Protein AF-A0A4Q9L8S0-F1 (afdb_monomer_lite)

Radius of gyration: 13.36 Å; chains: 1; bounding box: 30×34×30 Å

InterPro domains:
  IPR036397 Ribonuclease H superfamily [G3DSA:3.30.420.10] (1-75)

Secondary structure (DSSP, 8-state):
-IIIIIHHHHHHH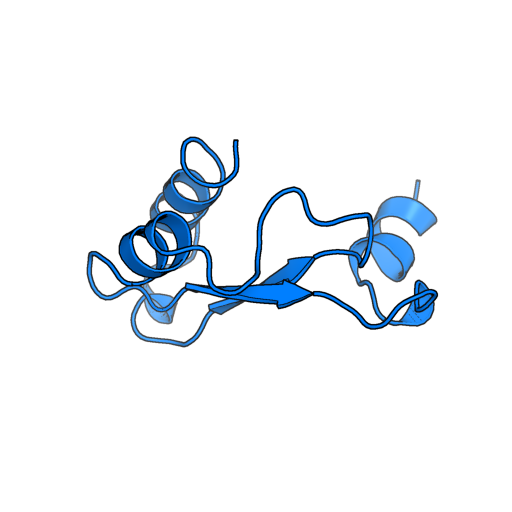S-GGGTTSEEEEEE-SSS-SS-TT-HHHHHHHHSTT-EEEEEEPPTT-GGG-HIIIIIGGG-

pLDDT: mean 83.54, std 9.87, range [55.25, 94.81]

Structure (mmCIF, N/CA/C/O backbone):
data_AF-A0A4Q9L8S0-F1
#
_entry.id   AF-A0A4Q9L8S0-F1
#
loop_
_atom_site.group_PDB
_atom_site.id
_atom_site.type_symbol
_atom_site.label_atom_id
_atom_site.label_alt_id
_atom_site.label_comp_id
_atom_site.label_asym_id
_atom_site.label_entity_id
_atom_site.label_seq_id
_atom_site.pdbx_PDB_ins_code
_atom_site.Cartn_x
_atom_site.Cartn_y
_atom_site.Cartn_z
_atom_site.occupancy
_atom_site.B_iso_or_equiv
_atom_site.auth_seq_id
_atom_site.auth_comp_id
_atom_site.auth_asym_id
_atom_site.auth_atom_id
_atom_site.pdbx_PDB_model_num
ATOM 1 N N . MET A 1 1 ? -5.940 -3.349 -11.818 1.00 75.19 1 MET A N 1
ATOM 2 C CA . MET A 1 1 ? -5.564 -4.420 -10.848 1.00 75.19 1 MET A CA 1
ATOM 3 C C . MET A 1 1 ? -5.235 -3.866 -9.468 1.00 75.19 1 MET A C 1
ATOM 5 O O . MET A 1 1 ? -5.873 -4.290 -8.515 1.00 75.19 1 MET A O 1
ATOM 9 N N . ILE A 1 2 ? -4.257 -2.963 -9.308 1.00 80.50 2 ILE A N 1
ATOM 10 C CA . ILE A 1 2 ? -3.922 -2.450 -7.965 1.00 80.50 2 ILE A CA 1
ATOM 11 C C . ILE A 1 2 ? -5.018 -1.548 -7.394 1.00 80.50 2 ILE A C 1
ATOM 13 O O . ILE A 1 2 ? -5.427 -1.754 -6.252 1.00 80.50 2 ILE A O 1
ATOM 17 N N . ILE A 1 3 ? -5.541 -0.638 -8.215 1.00 82.69 3 ILE A N 1
ATOM 18 C CA . ILE A 1 3 ? -6.669 0.234 -7.866 1.00 82.69 3 ILE A CA 1
ATOM 19 C C . ILE A 1 3 ? -7.926 -0.602 -7.583 1.00 82.69 3 ILE A C 1
ATOM 21 O O . ILE A 1 3 ? -8.537 -0.459 -6.530 1.00 82.69 3 ILE A O 1
ATOM 25 N N . ASP A 1 4 ? -8.259 -1.536 -8.477 1.00 86.38 4 ASP A N 1
ATOM 26 C CA . ASP A 1 4 ? -9.546 -2.250 -8.417 1.00 86.38 4 ASP A CA 1
ATOM 27 C C . ASP A 1 4 ? -9.574 -3.404 -7.406 1.00 86.38 4 ASP A C 1
ATOM 29 O O . ASP A 1 4 ? -10.629 -3.722 -6.867 1.00 86.38 4 ASP A O 1
ATOM 33 N N . ASN A 1 5 ? -8.428 -4.047 -7.145 1.00 88.44 5 ASN A N 1
ATOM 34 C CA . ASN A 1 5 ? -8.385 -5.291 -6.367 1.00 88.44 5 ASN A CA 1
ATOM 35 C C . ASN A 1 5 ? -7.509 -5.182 -5.117 1.00 88.44 5 ASN A C 1
ATOM 37 O O . ASN A 1 5 ? -7.937 -5.570 -4.032 1.00 88.44 5 ASN A O 1
ATOM 41 N N . VAL A 1 6 ? -6.277 -4.675 -5.244 1.00 89.00 6 VAL A N 1
ATOM 42 C CA . VAL A 1 6 ? -5.284 -4.758 -4.157 1.00 89.00 6 VAL A CA 1
ATOM 43 C C . VAL A 1 6 ? -5.610 -3.792 -3.024 1.00 89.00 6 VAL A C 1
ATOM 45 O O . VAL A 1 6 ? -5.718 -4.224 -1.877 1.00 89.00 6 VAL A O 1
ATOM 48 N N . ILE A 1 7 ? -5.809 -2.503 -3.318 1.00 91.06 7 ILE A N 1
ATOM 49 C CA . ILE A 1 7 ? -6.113 -1.510 -2.277 1.00 91.06 7 ILE A CA 1
ATOM 50 C C . ILE A 1 7 ? -7.438 -1.841 -1.564 1.00 91.06 7 ILE A C 1
ATOM 52 O O . ILE A 1 7 ? -7.439 -1.874 -0.329 1.00 91.06 7 ILE A O 1
ATOM 56 N N . PRO A 1 8 ? -8.539 -2.182 -2.268 1.00 93.19 8 PRO A N 1
ATOM 57 C CA . PRO A 1 8 ? -9.771 -2.623 -1.614 1.00 93.19 8 PRO A CA 1
ATOM 58 C C . PRO A 1 8 ? -9.585 -3.869 -0.739 1.00 93.19 8 PRO A C 1
ATOM 60 O O . PRO A 1 8 ? -10.089 -3.915 0.385 1.00 93.19 8 PRO A O 1
ATOM 63 N N . ALA A 1 9 ? -8.815 -4.862 -1.199 1.00 94.44 9 ALA A N 1
ATOM 64 C CA . ALA A 1 9 ? -8.545 -6.063 -0.412 1.00 94.44 9 ALA A CA 1
ATOM 65 C C . ALA A 1 9 ? -7.746 -5.758 0.862 1.00 94.44 9 ALA A C 1
ATOM 67 O O . ALA A 1 9 ? -8.052 -6.322 1.913 1.00 94.44 9 ALA A O 1
ATOM 68 N N . ILE A 1 10 ? -6.768 -4.847 0.800 1.00 92.94 10 ILE A N 1
ATOM 69 C CA . ILE A 1 10 ? -6.032 -4.383 1.983 1.00 92.94 10 ILE A CA 1
ATOM 70 C C . ILE A 1 10 ? -6.995 -3.703 2.952 1.00 92.94 10 ILE A C 1
ATOM 72 O O . ILE A 1 10 ? -7.064 -4.106 4.109 1.00 92.94 10 ILE A O 1
ATOM 76 N N . LYS A 1 11 ? -7.814 -2.753 2.488 1.00 92.44 11 LYS A N 1
ATOM 77 C CA . LYS A 1 11 ? -8.795 -2.077 3.352 1.00 92.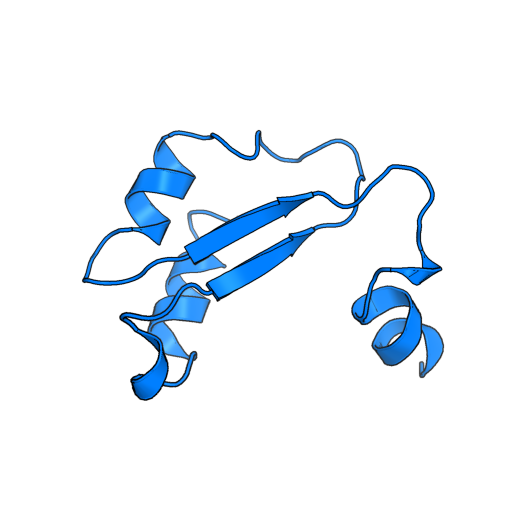44 11 LYS A CA 1
ATOM 78 C C . LYS A 1 11 ? -9.775 -3.049 4.027 1.00 92.44 11 LYS A C 1
ATOM 80 O O . LYS A 1 11 ? -10.211 -2.794 5.146 1.00 92.44 11 LYS A O 1
ATOM 85 N N . SER A 1 12 ? -10.113 -4.156 3.361 1.00 94.56 12 SER A N 1
ATOM 86 C CA . SER A 1 12 ? -11.032 -5.178 3.876 1.00 94.56 12 SER A CA 1
ATOM 87 C C . SER A 1 12 ? -10.384 -6.182 4.836 1.00 94.56 12 SER A C 1
ATOM 89 O O . SER A 1 12 ? -11.053 -6.631 5.765 1.00 94.56 12 SER A O 1
ATOM 91 N N . LYS A 1 13 ? -9.126 -6.577 4.605 1.00 94.81 13 LYS A N 1
ATOM 92 C CA . LYS A 1 13 ? -8.484 -7.704 5.309 1.00 94.81 13 LYS A CA 1
ATOM 93 C C . LYS A 1 13 ? -7.405 -7.284 6.301 1.00 94.81 13 LYS A C 1
ATOM 95 O O . LYS A 1 13 ? -7.062 -8.065 7.186 1.00 94.81 13 LYS A O 1
ATOM 100 N N . PHE A 1 14 ? -6.830 -6.095 6.144 1.00 93.81 14 PHE A N 1
ATOM 101 C CA . PHE A 1 14 ? -5.735 -5.644 6.993 1.00 93.81 14 PHE A CA 1
ATOM 102 C C . PHE A 1 14 ? -6.261 -5.283 8.393 1.00 93.81 14 PHE A C 1
ATOM 104 O O . PHE A 1 14 ? -7.351 -4.714 8.501 1.00 93.81 14 PHE A O 1
ATOM 111 N N . PRO A 1 15 ? -5.529 -5.589 9.482 1.00 93.44 15 PRO A N 1
ATOM 112 C CA . PRO A 1 15 ? -6.064 -5.397 10.824 1.00 93.44 15 PRO A CA 1
ATOM 113 C C . PRO A 1 15 ? -6.448 -3.926 11.097 1.00 93.44 15 PRO A C 1
ATOM 115 O O . PRO A 1 15 ? -5.605 -3.036 10.928 1.00 93.44 15 PRO A O 1
ATOM 118 N N . PRO A 1 16 ? -7.673 -3.641 11.590 1.00 87.88 16 PRO A N 1
ATOM 119 C CA . PRO A 1 16 ? -8.167 -2.270 11.774 1.00 87.88 16 PRO A CA 1
ATOM 120 C C . PRO A 1 16 ? -7.298 -1.384 12.676 1.00 87.88 16 PRO A C 1
ATOM 122 O O . PRO A 1 16 ? -7.275 -0.164 12.516 1.00 87.88 16 PRO A O 1
ATOM 125 N N . ALA A 1 17 ? -6.530 -1.985 13.592 1.00 92.06 17 ALA A N 1
ATOM 126 C CA . ALA A 1 17 ? -5.591 -1.288 14.475 1.00 92.06 17 ALA A CA 1
ATOM 127 C C . ALA A 1 17 ? -4.490 -0.501 13.729 1.00 92.06 17 ALA A C 1
ATOM 129 O O . ALA A 1 17 ? -3.819 0.344 14.326 1.00 92.06 17 ALA A O 1
ATOM 130 N N . TYR A 1 18 ? -4.292 -0.766 12.434 1.00 89.81 18 TYR A N 1
ATOM 131 C CA . TYR A 1 18 ? -3.285 -0.111 11.597 1.00 89.81 18 TYR A CA 1
ATOM 132 C C . TYR A 1 18 ? -3.862 0.932 10.645 1.00 89.81 18 TYR A C 1
ATOM 134 O O . TYR A 1 18 ? -3.085 1.580 9.957 1.00 89.81 18 TYR A O 1
ATOM 142 N N . LYS A 1 19 ? -5.183 1.142 10.632 1.00 87.12 19 LYS A N 1
ATOM 143 C CA . LYS A 1 19 ? -5.865 2.038 9.688 1.00 87.12 19 LYS A CA 1
ATOM 144 C C . LYS A 1 19 ? -5.199 3.420 9.605 1.00 87.12 19 LYS A C 1
ATOM 146 O O . LYS A 1 19 ? -4.819 3.845 8.529 1.00 87.12 19 LYS A O 1
ATOM 151 N N . LYS A 1 20 ? -4.906 4.036 10.756 1.00 89.69 20 LYS A N 1
ATOM 152 C CA . LYS A 1 20 ? -4.265 5.365 10.868 1.00 89.69 20 LYS A CA 1
ATOM 153 C C . LYS A 1 20 ? -2.729 5.348 10.834 1.00 89.69 20 LYS A C 1
ATOM 155 O O . LYS A 1 20 ? -2.096 6.378 11.060 1.00 89.69 20 LYS A O 1
ATOM 160 N N . LYS A 1 21 ? -2.112 4.181 10.642 1.00 93.69 21 LYS A N 1
ATOM 161 C CA . LYS A 1 21 ? -0.654 4.026 10.565 1.00 93.69 21 LYS A CA 1
ATOM 162 C C . LYS A 1 21 ? -0.221 3.998 9.106 1.00 93.69 21 LYS A C 1
ATOM 164 O O . LYS A 1 21 ? -0.996 3.634 8.229 1.00 93.69 21 LYS A O 1
ATOM 169 N N . ILE A 1 22 ? 1.038 4.353 8.861 1.00 94.12 22 ILE A N 1
ATOM 170 C CA . ILE A 1 22 ? 1.619 4.214 7.526 1.00 94.12 22 ILE A CA 1
ATOM 171 C C . ILE A 1 22 ? 1.787 2.723 7.223 1.00 94.12 22 ILE A C 1
ATOM 173 O O . ILE A 1 22 ? 2.426 2.003 7.992 1.00 94.12 22 ILE A O 1
ATOM 177 N N . ILE A 1 23 ? 1.232 2.286 6.098 1.00 93.00 23 ILE A N 1
ATOM 178 C CA . ILE A 1 23 ? 1.384 0.937 5.557 1.00 93.00 23 ILE A CA 1
ATOM 179 C C . ILE A 1 23 ? 2.206 1.056 4.281 1.00 93.00 23 ILE A C 1
ATOM 181 O O . ILE A 1 23 ? 1.774 1.693 3.323 1.00 93.00 23 ILE A O 1
ATOM 185 N N . TYR A 1 24 ? 3.388 0.444 4.267 1.00 90.56 24 TYR A N 1
ATOM 186 C CA . TYR A 1 24 ? 4.229 0.390 3.077 1.00 90.56 24 TYR A CA 1
ATOM 187 C C . TYR A 1 24 ? 3.964 -0.901 2.306 1.00 90.56 24 TYR A C 1
ATOM 189 O O . TYR A 1 24 ? 4.090 -1.992 2.860 1.00 90.56 24 TYR A O 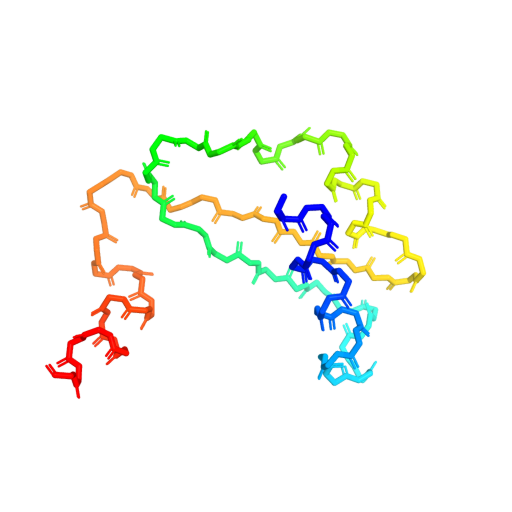1
ATOM 197 N N . ILE A 1 25 ? 3.625 -0.768 1.028 1.00 88.06 25 ILE A N 1
ATOM 198 C CA . ILE A 1 25 ? 3.560 -1.865 0.068 1.00 88.06 25 ILE A CA 1
ATOM 199 C C . ILE A 1 25 ? 4.840 -1.814 -0.756 1.00 88.06 25 ILE A C 1
ATOM 201 O O . ILE A 1 25 ? 5.064 -0.871 -1.514 1.00 88.06 25 ILE A O 1
ATOM 205 N N . GLN A 1 26 ? 5.684 -2.823 -0.579 1.00 86.75 26 GLN A N 1
ATOM 206 C CA . GLN A 1 26 ? 6.909 -2.980 -1.350 1.00 86.75 26 GLN A CA 1
ATOM 207 C C . GLN A 1 26 ? 6.587 -3.634 -2.696 1.00 86.75 26 GLN A C 1
ATOM 209 O O . GLN A 1 26 ? 5.864 -4.629 -2.738 1.00 86.75 26 GLN A O 1
ATOM 214 N N . GLN A 1 27 ? 7.116 -3.068 -3.777 1.00 80.69 27 GLN A N 1
ATOM 215 C CA . GLN A 1 27 ? 7.054 -3.642 -5.121 1.00 80.69 27 GLN A CA 1
ATOM 216 C C . GLN A 1 27 ? 8.461 -3.951 -5.619 1.00 80.69 27 GLN A C 1
ATOM 218 O O . GLN A 1 27 ? 9.416 -3.256 -5.256 1.00 80.69 27 GLN A O 1
ATOM 223 N N . ASP A 1 28 ? 8.583 -4.987 -6.443 1.00 78.06 28 ASP A N 1
ATOM 224 C CA . ASP A 1 28 ? 9.817 -5.243 -7.169 1.00 78.06 28 ASP A CA 1
ATOM 225 C C . ASP A 1 28 ? 10.062 -4.120 -8.187 1.00 78.06 28 ASP A C 1
ATOM 227 O O . ASP A 1 28 ? 9.148 -3.420 -8.621 1.00 78.06 28 ASP A O 1
ATOM 231 N N . ASN A 1 29 ? 11.322 -3.903 -8.562 1.00 69.50 29 ASN A N 1
ATOM 232 C CA . ASN A 1 29 ? 11.671 -2.876 -9.549 1.00 69.50 29 ASN A CA 1
ATOM 233 C C . ASN A 1 29 ? 11.479 -3.357 -10.999 1.00 69.50 29 ASN A C 1
ATOM 235 O O . ASN A 1 29 ? 12.145 -2.867 -11.918 1.00 69.50 29 ASN A O 1
ATOM 239 N N . ALA A 1 30 ? 10.613 -4.353 -11.218 1.00 64.81 30 ALA A N 1
ATOM 240 C CA . ALA A 1 30 ? 10.149 -4.669 -12.556 1.00 64.81 30 ALA A CA 1
ATOM 241 C C . ALA A 1 30 ? 9.444 -3.428 -13.108 1.00 64.81 30 ALA A C 1
ATOM 243 O O . ALA A 1 30 ? 8.813 -2.682 -12.361 1.00 64.81 30 ALA A O 1
ATOM 244 N N . LYS A 1 31 ? 9.615 -3.171 -14.410 1.00 58.75 31 LYS A N 1
ATOM 245 C CA . LYS A 1 31 ? 9.139 -1.958 -15.090 1.00 58.75 31 LYS A CA 1
ATOM 246 C C . LYS A 1 31 ? 7.746 -1.577 -14.550 1.00 58.75 31 LYS A C 1
ATOM 248 O O . LYS A 1 31 ? 6.823 -2.366 -14.757 1.00 58.75 31 LYS A O 1
ATOM 253 N N . PRO A 1 32 ? 7.609 -0.449 -13.823 1.00 55.25 32 PRO A N 1
ATOM 254 C CA . PRO A 1 32 ? 6.458 -0.254 -12.959 1.00 55.25 32 PRO A CA 1
ATOM 255 C C . PRO A 1 32 ? 5.162 -0.367 -13.752 1.00 55.25 32 PRO A C 1
ATOM 257 O O . PRO A 1 32 ? 5.021 0.246 -14.813 1.00 55.25 32 PRO A O 1
ATOM 260 N N . HIS A 1 33 ? 4.197 -1.121 -13.226 1.00 60.44 33 HIS A N 1
ATOM 261 C CA . HIS A 1 33 ? 2.842 -1.120 -13.775 1.00 60.44 33 HIS A CA 1
ATOM 262 C C . HIS A 1 33 ? 2.178 0.270 -13.643 1.00 60.44 33 HIS A C 1
ATOM 264 O O . HIS A 1 33 ? 1.202 0.532 -14.342 1.00 60.44 33 HIS A O 1
ATOM 270 N N . PHE A 1 34 ? 2.713 1.149 -12.781 1.00 65.44 34 PHE A N 1
ATOM 271 C CA . PHE A 1 34 ? 2.351 2.561 -12.590 1.00 65.44 34 PHE A CA 1
ATOM 272 C C . PHE A 1 34 ? 3.432 3.294 -11.767 1.00 65.44 34 PHE A C 1
ATOM 274 O O . PHE A 1 34 ? 4.254 2.663 -11.110 1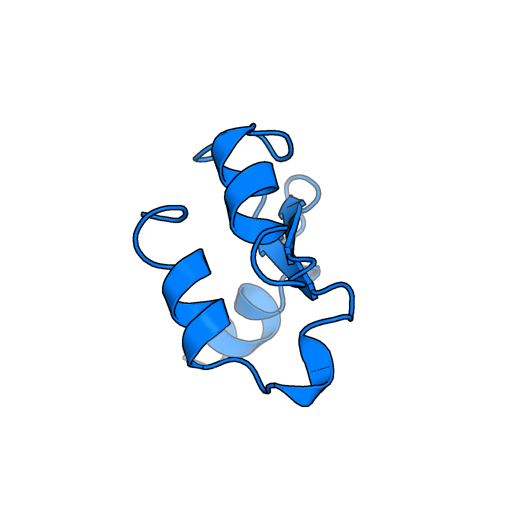.00 65.44 34 PHE A O 1
ATOM 281 N N . SER A 1 35 ? 3.432 4.629 -11.788 1.00 66.69 35 SER A N 1
ATOM 282 C CA . SER A 1 35 ? 4.346 5.465 -10.987 1.00 66.69 35 SER A CA 1
ATOM 283 C C . SER A 1 35 ? 4.009 5.409 -9.489 1.00 66.69 35 SER A C 1
ATOM 285 O O . SER A 1 35 ? 2.834 5.428 -9.135 1.00 66.69 35 SER A O 1
ATOM 287 N N . ASP A 1 36 ? 5.011 5.457 -8.601 1.00 65.06 36 ASP A N 1
ATOM 288 C CA . ASP A 1 36 ? 4.819 5.566 -7.137 1.00 65.06 36 ASP A CA 1
ATOM 289 C C . ASP A 1 36 ? 3.925 6.760 -6.729 1.00 65.06 36 ASP A C 1
ATOM 291 O O . ASP A 1 36 ? 3.314 6.753 -5.660 1.00 65.06 36 ASP A O 1
ATOM 295 N N . ASN A 1 37 ? 3.828 7.776 -7.595 1.00 67.62 37 ASN A N 1
ATOM 296 C CA . ASN A 1 37 ? 3.011 8.980 -7.418 1.00 67.62 37 ASN A CA 1
ATOM 297 C C . ASN A 1 37 ? 1.771 9.011 -8.326 1.00 67.62 37 ASN A C 1
ATOM 299 O O . ASN A 1 37 ? 1.286 10.091 -8.666 1.00 67.62 37 ASN A O 1
ATOM 303 N N . ASP A 1 38 ? 1.280 7.857 -8.769 1.00 83.38 38 ASP A N 1
ATOM 304 C CA . ASP A 1 38 ? 0.015 7.793 -9.492 1.00 83.38 38 ASP A CA 1
ATOM 305 C C . ASP A 1 38 ? -1.115 8.376 -8.621 1.00 83.38 38 ASP A C 1
ATOM 307 O O . ASP A 1 38 ? -1.351 7.938 -7.488 1.00 83.38 38 ASP A O 1
ATOM 311 N N . ALA A 1 39 ? -1.769 9.424 -9.127 1.00 86.12 39 ALA A N 1
ATOM 312 C CA . ALA A 1 39 ? -2.708 10.230 -8.355 1.00 86.12 39 ALA A CA 1
ATOM 313 C C . ALA A 1 39 ? -3.904 9.408 -7.856 1.00 86.12 39 ALA A C 1
ATOM 315 O O . ALA A 1 39 ? -4.348 9.614 -6.724 1.00 86.12 39 ALA A O 1
ATOM 316 N N . ASP A 1 40 ? -4.374 8.444 -8.650 1.00 87.75 40 ASP A N 1
ATOM 317 C CA . ASP A 1 40 ? -5.518 7.604 -8.294 1.00 87.75 40 ASP A CA 1
ATOM 318 C C . ASP A 1 40 ? -5.149 6.6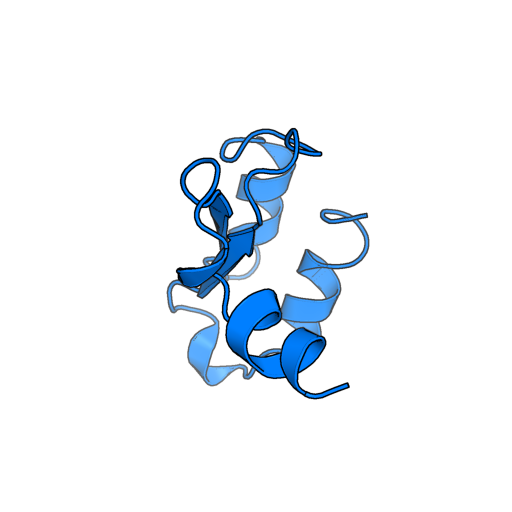32 -7.169 1.00 87.75 40 ASP A C 1
ATOM 320 O O . ASP A 1 40 ? -5.932 6.386 -6.247 1.00 87.75 40 ASP A O 1
ATOM 324 N N . ILE A 1 41 ? -3.914 6.129 -7.187 1.00 86.69 41 ILE A N 1
ATOM 325 C CA . ILE A 1 41 ? -3.380 5.235 -6.156 1.00 86.69 41 ILE A CA 1
ATOM 326 C C . ILE A 1 41 ? -3.181 5.979 -4.841 1.00 86.69 41 ILE A C 1
ATOM 328 O O . ILE A 1 41 ? -3.580 5.479 -3.784 1.00 86.69 41 ILE A O 1
ATOM 332 N N . VAL A 1 42 ? -2.612 7.183 -4.897 1.00 88.75 42 VAL A N 1
ATOM 333 C CA . VAL A 1 42 ? -2.424 8.033 -3.716 1.00 88.75 42 VAL A CA 1
ATOM 334 C C . VAL A 1 42 ? -3.774 8.422 -3.114 1.00 88.75 42 VAL A C 1
ATOM 336 O O . VAL A 1 42 ? -3.952 8.317 -1.897 1.00 88.75 42 VAL A O 1
ATOM 339 N N . ALA A 1 43 ? -4.740 8.818 -3.947 1.00 91.31 43 ALA A N 1
ATOM 340 C CA . ALA A 1 43 ? -6.083 9.171 -3.503 1.00 91.31 43 ALA A CA 1
ATOM 341 C C . ALA A 1 43 ? -6.786 7.981 -2.835 1.00 91.31 43 ALA A C 1
ATOM 343 O O . ALA A 1 43 ? -7.264 8.093 -1.703 1.00 91.31 43 ALA A O 1
ATOM 344 N N . LEU A 1 44 ? -6.795 6.813 -3.483 1.00 91.25 44 LEU A N 1
ATOM 345 C CA . LEU A 1 44 ? -7.477 5.633 -2.955 1.00 91.25 44 LEU A CA 1
ATOM 346 C C . LEU A 1 44 ? -6.801 5.095 -1.684 1.00 91.25 44 LEU A C 1
ATOM 348 O O . LEU A 1 44 ? -7.492 4.709 -0.735 1.00 91.25 44 LEU A O 1
ATOM 352 N N . GLY A 1 45 ? -5.466 5.092 -1.648 1.00 91.38 45 GLY A N 1
ATOM 353 C CA . GLY A 1 45 ? -4.660 4.644 -0.510 1.00 91.38 45 GLY A CA 1
ATOM 354 C C . GLY A 1 45 ? -4.741 5.556 0.719 1.00 91.38 45 GLY A C 1
ATOM 355 O O . GLY A 1 45 ? -4.476 5.089 1.829 1.00 91.38 45 GLY A O 1
ATOM 356 N N . SER A 1 46 ? -5.142 6.817 0.524 1.00 93.19 46 SER A N 1
ATOM 357 C CA . SER A 1 46 ? -5.300 7.820 1.588 1.00 93.19 46 SER A CA 1
ATOM 358 C C . SER A 1 46 ? -6.756 8.032 2.033 1.00 93.19 46 SER A C 1
ATOM 360 O O . SER A 1 46 ? -7.017 8.747 2.999 1.00 93.19 46 SER A O 1
ATOM 362 N N . ALA A 1 47 ? -7.727 7.444 1.329 1.00 92.56 47 ALA A N 1
ATOM 363 C CA . ALA A 1 47 ? -9.139 7.571 1.677 1.00 92.56 47 ALA A CA 1
ATOM 364 C C . ALA A 1 47 ? -9.509 6.731 2.912 1.00 92.56 47 ALA A C 1
ATOM 366 O O . ALA A 1 47 ? -8.877 5.718 3.207 1.00 92.56 47 ALA A O 1
ATOM 367 N N . ASP A 1 48 ? -10.585 7.123 3.597 1.00 92.19 48 ASP A N 1
ATOM 368 C CA . ASP A 1 48 ? -11.141 6.441 4.773 1.00 92.19 48 ASP A CA 1
ATOM 369 C C . ASP A 1 48 ? -10.132 6.271 5.919 1.00 92.19 48 ASP A C 1
ATOM 371 O O . ASP A 1 48 ? -10.043 5.191 6.489 1.00 92.19 48 ASP A O 1
ATOM 375 N N . ASP A 1 49 ? -9.358 7.304 6.255 1.00 93.44 49 ASP A N 1
ATOM 376 C CA . ASP A 1 49 ? -8.295 7.285 7.280 1.00 93.44 49 ASP A CA 1
ATOM 377 C C . ASP A 1 49 ? -7.144 6.297 7.025 1.00 93.44 49 ASP A C 1
ATOM 379 O O . ASP A 1 49 ? -6.348 6.063 7.937 1.00 93.44 49 ASP A O 1
ATOM 383 N N . TRP A 1 50 ? -7.046 5.705 5.833 1.00 94.81 50 TRP A N 1
ATOM 384 C CA . TRP A 1 50 ? -5.910 4.862 5.471 1.00 94.81 50 TRP A CA 1
ATOM 385 C C . TRP A 1 50 ? -4.686 5.704 5.104 1.00 94.81 50 TRP A C 1
ATOM 387 O O . TRP A 1 50 ? -4.795 6.857 4.699 1.00 94.81 50 TRP A O 1
ATOM 397 N N . ASN A 1 51 ? -3.497 5.121 5.253 1.00 94.19 51 ASN A N 1
ATOM 398 C CA . ASN A 1 51 ? -2.238 5.732 4.828 1.00 94.19 51 ASN A CA 1
ATOM 399 C C . ASN A 1 51 ? -1.359 4.677 4.150 1.00 94.19 51 ASN A C 1
ATOM 401 O O . ASN A 1 51 ? -0.344 4.230 4.691 1.00 94.19 51 ASN A O 1
ATOM 405 N N . ILE A 1 52 ? -1.820 4.219 2.989 1.00 93.00 52 ILE A N 1
ATOM 406 C CA . ILE A 1 52 ? -1.156 3.189 2.190 1.00 93.00 52 ILE A CA 1
ATOM 407 C C . ILE A 1 52 ? -0.202 3.865 1.206 1.00 93.00 52 ILE A C 1
ATOM 409 O O . ILE A 1 52 ? -0.613 4.716 0.420 1.00 93.00 52 ILE A O 1
ATOM 413 N N . LYS A 1 53 ? 1.070 3.466 1.233 1.00 89.81 53 LYS A N 1
ATOM 414 C CA . LYS A 1 53 ? 2.125 3.999 0.369 1.00 89.81 53 LYS A CA 1
ATOM 415 C C . LYS A 1 53 ? 2.818 2.877 -0.378 1.00 89.81 53 LYS A C 1
ATOM 417 O O . LYS A 1 53 ? 3.214 1.885 0.231 1.00 89.81 53 LYS A O 1
ATOM 422 N N . PHE A 1 54 ? 3.005 3.060 -1.675 1.00 86.25 54 PHE A N 1
ATOM 423 C CA . PHE A 1 54 ? 3.794 2.152 -2.496 1.00 86.25 54 PHE A CA 1
ATOM 424 C C . PHE A 1 54 ? 5.258 2.581 -2.480 1.00 86.25 54 PHE A C 1
ATOM 426 O O . PHE A 1 54 ? 5.568 3.767 -2.347 1.00 86.25 54 PHE A O 1
ATOM 433 N N . LYS A 1 55 ? 6.156 1.600 -2.529 1.00 85.25 55 LYS A N 1
ATOM 434 C CA . LYS A 1 55 ? 7.594 1.834 -2.593 1.00 85.25 55 LYS A CA 1
ATOM 435 C C . LYS A 1 55 ? 8.240 0.803 -3.507 1.00 85.25 55 LYS A C 1
ATOM 437 O O . LYS A 1 55 ? 8.279 -0.381 -3.160 1.00 85.25 55 LYS A O 1
ATOM 442 N N . ALA A 1 56 ? 8.783 1.267 -4.625 1.00 81.19 56 ALA A N 1
ATOM 443 C CA . ALA A 1 56 ? 9.619 0.444 -5.482 1.00 81.19 56 ALA A CA 1
ATOM 444 C C . ALA A 1 56 ? 10.961 0.120 -4.805 1.00 81.19 56 ALA A C 1
ATOM 446 O O . ALA A 1 56 ? 11.548 0.933 -4.077 1.00 81.19 56 ALA A O 1
ATOM 447 N N . GLN A 1 57 ? 11.450 -1.092 -5.035 1.00 81.25 57 GLN A N 1
ATOM 448 C CA . GLN A 1 57 ? 12.800 -1.487 -4.653 1.00 81.25 57 GLN A CA 1
ATOM 449 C C . GLN A 1 57 ? 13.866 -0.873 -5.571 1.00 81.25 57 GLN A C 1
ATOM 451 O O . GLN A 1 57 ? 13.573 -0.479 -6.698 1.00 81.25 57 GLN A O 1
ATOM 456 N N . PRO A 1 58 ? 15.133 -0.814 -5.128 1.00 79.62 58 PRO A N 1
ATOM 457 C CA . PRO A 1 58 ? 16.248 -0.555 -6.030 1.00 79.62 58 PRO A CA 1
ATOM 458 C C . PRO A 1 58 ? 16.368 -1.641 -7.116 1.00 79.62 58 PRO A C 1
ATOM 460 O O . PRO A 1 58 ? 15.974 -2.792 -6.923 1.00 79.62 58 PRO A O 1
ATOM 463 N N . ALA A 1 59 ? 16.919 -1.278 -8.278 1.00 77.56 59 ALA A N 1
ATOM 464 C CA . ALA A 1 59 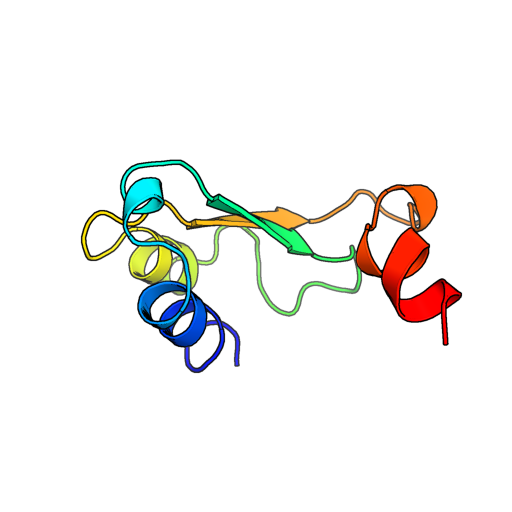? 17.136 -2.219 -9.377 1.00 77.56 59 ALA A CA 1
ATOM 465 C C . ALA A 1 59 ? 18.105 -3.343 -8.985 1.00 77.56 59 ALA A C 1
ATOM 467 O O . ALA A 1 59 ? 19.132 -3.079 -8.365 1.00 77.56 59 ALA A O 1
ATOM 468 N N . ASN A 1 60 ? 17.813 -4.571 -9.432 1.00 77.81 60 ASN A N 1
ATOM 469 C CA . ASN A 1 60 ? 18.641 -5.761 -9.205 1.00 77.81 60 ASN A CA 1
ATOM 470 C C . ASN A 1 60 ? 18.925 -6.053 -7.719 1.00 77.81 60 ASN A C 1
ATOM 472 O O . ASN A 1 60 ? 20.026 -6.481 -7.380 1.00 77.81 60 ASN A O 1
ATOM 476 N N . SER A 1 61 ? 17.943 -5.836 -6.838 1.00 81.25 61 SER A N 1
ATOM 477 C CA . SER A 1 61 ? 18.055 -6.117 -5.396 1.00 81.25 61 SER A CA 1
ATOM 478 C C . SER A 1 61 ? 17.082 -7.211 -4.918 1.00 81.25 61 SER A C 1
ATOM 480 O O . SER A 1 61 ? 16.210 -6.934 -4.089 1.00 81.25 61 SER A O 1
ATOM 482 N N . PRO A 1 62 ? 17.191 -8.454 -5.434 1.00 74.94 62 PRO A N 1
ATOM 483 C CA . PRO A 1 62 ? 16.318 -9.566 -5.034 1.00 74.94 62 PRO A CA 1
ATOM 484 C C . PRO A 1 62 ? 16.496 -9.949 -3.555 1.00 74.94 62 PRO A C 1
ATOM 486 O O . PRO A 1 62 ? 15.579 -10.443 -2.909 1.00 74.94 62 PRO A O 1
ATOM 489 N N . ASP A 1 63 ? 17.661 -9.649 -2.982 1.00 80.94 63 ASP A N 1
ATOM 490 C CA . ASP A 1 63 ? 17.987 -9.823 -1.569 1.00 80.94 63 ASP A CA 1
ATOM 491 C C . ASP A 1 63 ? 17.250 -8.845 -0.636 1.00 80.94 63 ASP A C 1
ATOM 493 O O . ASP A 1 63 ? 17.339 -8.966 0.582 1.00 80.94 63 ASP A O 1
ATOM 497 N N . LEU A 1 64 ? 16.495 -7.884 -1.177 1.00 78.56 64 LEU A N 1
ATOM 498 C CA . LEU A 1 64 ? 15.704 -6.934 -0.390 1.00 78.56 64 LEU A CA 1
ATOM 499 C C . LEU A 1 64 ? 14.199 -7.225 -0.426 1.00 78.56 64 LEU A C 1
ATOM 501 O O . LEU A 1 64 ? 13.422 -6.477 0.182 1.00 78.56 64 LEU A O 1
ATOM 505 N N . ASN A 1 65 ? 13.770 -8.267 -1.151 1.00 82.75 65 ASN A N 1
ATOM 506 C CA . ASN A 1 65 ? 12.368 -8.644 -1.304 1.00 82.75 65 ASN A CA 1
ATOM 507 C C . ASN A 1 65 ? 12.023 -9.834 -0.413 1.00 82.75 65 ASN A C 1
ATOM 509 O O . ASN A 1 65 ? 12.526 -10.939 -0.596 1.00 82.75 65 ASN A O 1
ATOM 513 N N . VAL A 1 66 ? 11.104 -9.625 0.529 1.00 81.88 66 VAL A N 1
ATOM 514 C CA . VAL A 1 66 ? 10.622 -10.701 1.405 1.00 81.88 66 VAL A CA 1
ATOM 515 C C . VAL A 1 66 ? 9.945 -11.830 0.619 1.00 81.88 66 VAL A C 1
ATOM 517 O O . VAL A 1 66 ? 9.990 -12.984 1.046 1.00 81.88 66 VAL A O 1
ATOM 520 N N . LEU A 1 67 ? 9.337 -11.520 -0.532 1.00 82.19 67 LEU A N 1
ATOM 521 C CA . LEU A 1 67 ? 8.727 -12.531 -1.391 1.00 82.19 67 LEU A CA 1
ATOM 522 C C . LEU A 1 67 ? 9.795 -13.406 -2.052 1.00 82.19 67 LEU A C 1
ATOM 524 O O . LEU A 1 67 ? 9.651 -14.624 -2.010 1.00 82.19 67 LEU A O 1
ATOM 528 N N . ASP A 1 68 ? 10.877 -12.811 -2.563 1.00 80.50 68 ASP A N 1
ATOM 529 C CA . ASP A 1 68 ? 11.982 -13.551 -3.189 1.00 80.50 68 ASP A CA 1
ATOM 530 C C . ASP A 1 68 ? 12.781 -14.350 -2.154 1.00 80.50 68 ASP A C 1
ATOM 532 O O . ASP A 1 68 ? 13.065 -15.523 -2.368 1.00 80.50 68 ASP A O 1
ATOM 536 N N . LEU A 1 69 ? 13.097 -13.754 -1.001 1.00 82.19 69 LEU A N 1
ATOM 537 C CA . LEU A 1 69 ? 13.889 -14.410 0.043 1.00 82.19 69 LEU A CA 1
ATOM 538 C C . LEU A 1 69 ? 13.131 -15.490 0.816 1.00 82.19 69 LEU A C 1
ATOM 540 O O . LEU A 1 69 ? 13.731 -16.465 1.267 1.00 82.19 69 LEU A O 1
ATOM 544 N N . GLY A 1 70 ? 11.837 -15.272 1.043 1.00 81.56 70 GLY A N 1
ATOM 545 C CA . GLY A 1 70 ? 11.023 -16.106 1.916 1.00 81.56 70 GLY A CA 1
ATOM 546 C C . GLY A 1 70 ? 10.108 -17.026 1.131 1.00 81.56 70 GLY A C 1
ATOM 547 O O . GLY A 1 70 ? 10.281 -18.239 1.150 1.00 81.56 70 GLY A O 1
ATOM 548 N N . ILE A 1 71 ? 9.105 -16.453 0.467 1.00 81.12 71 ILE A N 1
ATOM 549 C CA . ILE A 1 71 ? 7.995 -17.235 -0.085 1.00 81.12 71 ILE A CA 1
ATOM 550 C C . ILE A 1 71 ? 8.417 -18.010 -1.330 1.00 81.12 71 ILE A C 1
ATOM 552 O O . ILE A 1 71 ? 8.235 -19.220 -1.360 1.00 81.12 71 ILE A O 1
ATOM 556 N N . PHE A 1 72 ? 8.998 -17.357 -2.334 1.00 79.88 72 PHE A N 1
ATOM 557 C CA . PHE A 1 72 ? 9.369 -18.021 -3.586 1.00 79.88 72 PHE A CA 1
ATOM 558 C C . PHE A 1 72 ? 10.551 -18.977 -3.423 1.00 79.88 72 PHE A C 1
ATOM 560 O O . PHE A 1 72 ? 10.596 -19.995 -4.101 1.00 79.88 72 PHE A O 1
ATOM 567 N N . ASN A 1 73 ? 11.463 -18.695 -2.492 1.00 77.44 73 ASN A N 1
ATOM 568 C CA . ASN A 1 73 ? 12.595 -19.571 -2.182 1.00 77.44 73 ASN A CA 1
ATOM 569 C C . ASN A 1 73 ? 12.230 -20.768 -1.275 1.00 77.44 73 ASN A C 1
ATOM 571 O O . ASN A 1 73 ? 13.075 -21.621 -1.021 1.00 77.44 73 ASN A O 1
ATOM 575 N N . SER A 1 74 ? 10.995 -20.839 -0.763 1.00 75.44 74 SER A N 1
ATOM 576 C CA . SER A 1 74 ? 10.519 -21.952 0.081 1.00 75.44 74 SER A CA 1
ATOM 577 C C . SER A 1 74 ? 9.562 -22.906 -0.650 1.00 75.44 74 SER A C 1
ATOM 579 O O . SER A 1 74 ? 8.899 -23.712 0.008 1.00 75.44 74 SER A O 1
ATOM 581 N N . ILE A 1 75 ? 9.451 -22.788 -1.978 1.00 58.00 75 ILE A N 1
ATOM 582 C CA . ILE A 1 75 ? 8.578 -23.597 -2.847 1.00 58.00 75 ILE A CA 1
ATOM 583 C C . ILE A 1 75 ? 9.418 -24.570 -3.673 1.00 58.00 75 ILE A C 1
ATOM 585 O O . ILE A 1 75 ? 10.483 -24.150 -4.173 1.00 58.00 75 ILE A O 1
#

Foldseek 3Di:
DCLPPVLVVCVVPPDPVCQQPAAEDEDEVDPDPDDQPPPSNCVSCPPPNHHYGYDYDPPPPLVVDCCSVPVVVVD

Sequence (75 aa):
MIIDNVIPAIKSKFPPAYKKKIIYIQQDNAKPHFSDNDADIVALGSADDWNIKFKAQPANSPDLNVLDLGIFNSI

Organism: NCBI:txid148818